Protein AF-A0A918TYC4-F1 (afdb_monomer)

Solvent-accessible surface area (backbone atoms only — not comparable to full-atom values): 5546 Å² total; per-residue (Å²): 132,90,53,96,83,6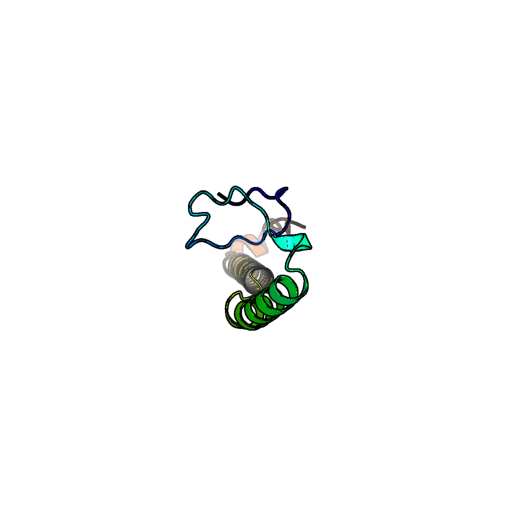3,74,93,74,34,65,57,53,95,84,33,76,81,66,76,64,74,34,39,81,87,38,46,72,57,49,52,52,53,50,53,54,49,51,61,48,40,71,78,70,57,73,71,63,63,59,61,50,53,51,49,52,54,52,51,56,49,49,58,63,68,66,53,55,68,72,46,50,77,71,70,57,74,83,80,79,74,78,78,77,131

pLDDT: mean 82.15, std 13.29, range [43.28, 97.38]

Structure (mmCIF, N/CA/C/O backbone):
data_AF-A0A918TYC4-F1
#
_entry.id   AF-A0A918TYC4-F1
#
loop_
_atom_site.group_PDB
_atom_site.id
_atom_site.type_symbol
_atom_site.label_atom_id
_atom_site.label_alt_id
_atom_site.label_comp_id
_atom_site.label_asym_id
_atom_site.label_entity_id
_atom_site.label_seq_id
_atom_site.pdbx_PDB_ins_code
_atom_site.Cartn_x
_atom_site.Cartn_y
_atom_site.Cartn_z
_atom_site.occupancy
_atom_site.B_iso_or_equiv
_atom_site.auth_seq_id
_atom_site.auth_comp_id
_atom_site.auth_asym_id
_atom_site.auth_atom_id
_atom_site.pdbx_PDB_model_num
ATOM 1 N N . MET A 1 1 ? -13.422 -4.319 -2.979 1.00 43.28 1 MET A N 1
ATOM 2 C CA . MET A 1 1 ? -12.546 -3.393 -3.729 1.00 43.28 1 MET A CA 1
ATOM 3 C C . MET A 1 1 ? -12.183 -2.280 -2.773 1.00 43.28 1 MET A C 1
ATOM 5 O O . MET A 1 1 ? -13.095 -1.586 -2.340 1.00 43.28 1 MET A O 1
ATOM 9 N N . ASP A 1 2 ? -10.908 -2.143 -2.423 1.00 55.81 2 ASP A N 1
ATOM 10 C CA . ASP A 1 2 ? -10.458 -1.021 -1.601 1.00 55.81 2 ASP A CA 1
ATOM 11 C C . ASP A 1 2 ? -10.505 0.254 -2.433 1.00 55.81 2 ASP A C 1
ATOM 13 O O . ASP A 1 2 ? -9.887 0.360 -3.495 1.00 55.81 2 ASP A O 1
ATOM 17 N N . LEU A 1 3 ? -11.328 1.194 -1.984 1.00 63.31 3 LEU A N 1
ATOM 18 C CA . LEU A 1 3 ? -11.509 2.471 -2.651 1.00 63.31 3 LEU A CA 1
ATOM 19 C C . LEU A 1 3 ? -10.368 3.400 -2.219 1.00 63.31 3 LEU A C 1
ATOM 21 O O . LEU A 1 3 ? -10.074 3.465 -1.026 1.00 63.31 3 LEU A O 1
ATOM 25 N N . PRO A 1 4 ? -9.755 4.167 -3.136 1.00 63.31 4 PRO A N 1
ATOM 26 C CA . PRO A 1 4 ? -8.580 4.987 -2.829 1.00 63.31 4 PRO A CA 1
ATOM 27 C C . PRO A 1 4 ? -8.842 6.121 -1.822 1.00 63.31 4 PRO A C 1
ATOM 29 O O . PRO A 1 4 ? -7.898 6.742 -1.348 1.00 63.31 4 PRO A O 1
ATOM 32 N N . TRP A 1 5 ? -10.107 6.398 -1.489 1.00 66.44 5 TRP A N 1
ATOM 33 C CA . TRP A 1 5 ? -10.510 7.372 -0.470 1.00 66.44 5 TRP A CA 1
ATOM 34 C C . TRP A 1 5 ? -10.872 6.748 0.883 1.00 66.44 5 TRP A C 1
ATOM 36 O O . TRP A 1 5 ? -11.145 7.485 1.830 1.00 66.44 5 TRP A O 1
ATOM 46 N N . LYS A 1 6 ? -10.929 5.414 0.995 1.00 73.62 6 LYS A N 1
ATOM 47 C CA . LYS A 1 6 ? -11.241 4.755 2.264 1.00 73.62 6 LYS A CA 1
ATOM 48 C C . LYS A 1 6 ? -9.973 4.762 3.121 1.00 73.62 6 LYS A C 1
ATOM 50 O O . LYS A 1 6 ? -8.929 4.270 2.697 1.00 73.62 6 LYS A O 1
ATOM 55 N N . GLY A 1 7 ? -10.058 5.384 4.295 1.00 83.56 7 GLY A N 1
ATOM 56 C CA . GLY A 1 7 ? -8.978 5.368 5.278 1.00 83.56 7 GLY A CA 1
ATOM 57 C C . GLY A 1 7 ? -8.709 3.953 5.805 1.00 83.56 7 GLY A C 1
ATOM 58 O O . GLY A 1 7 ? -9.487 3.037 5.531 1.00 83.56 7 GLY A O 1
ATOM 59 N N . PRO A 1 8 ? -7.610 3.755 6.551 1.00 89.38 8 PRO 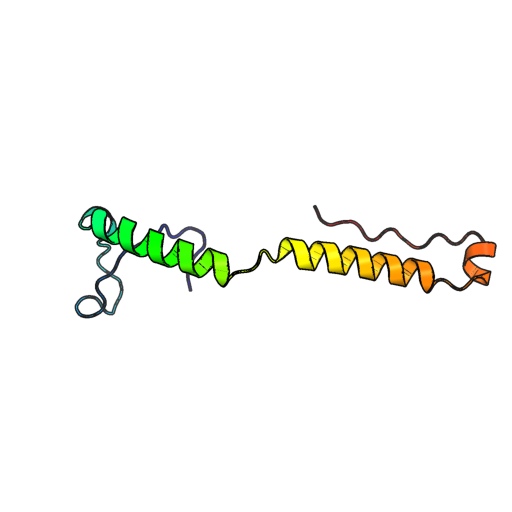A N 1
ATOM 60 C CA . PRO A 1 8 ? -7.368 2.488 7.230 1.00 89.38 8 PRO A CA 1
ATOM 61 C C . PRO A 1 8 ? -8.519 2.179 8.195 1.00 89.38 8 PRO A C 1
ATOM 63 O O . PRO A 1 8 ? -9.018 3.084 8.854 1.00 89.38 8 PRO A O 1
ATOM 66 N N . CYS A 1 9 ? -8.893 0.906 8.297 1.00 92.75 9 CYS A N 1
ATOM 67 C CA . CYS A 1 9 ? -9.932 0.410 9.200 1.00 92.75 9 CYS A CA 1
ATOM 68 C C . CYS A 1 9 ? -9.419 -0.829 9.940 1.00 92.75 9 CYS A C 1
ATOM 70 O O . CYS A 1 9 ? -8.481 -1.491 9.482 1.00 92.75 9 CYS A O 1
ATOM 72 N N . LEU A 1 10 ? -10.039 -1.159 11.070 1.00 94.88 10 LEU A N 1
ATOM 73 C CA . LEU A 1 10 ? -9.748 -2.379 11.816 1.00 94.88 10 LEU A CA 1
ATOM 74 C C . LEU A 1 10 ? -11.047 -3.114 12.141 1.00 94.88 10 LEU A C 1
ATOM 76 O O . LEU A 1 10 ? -11.899 -2.566 12.826 1.00 94.88 10 LEU A O 1
ATOM 80 N N . TYR A 1 11 ? -11.162 -4.374 11.729 1.00 95.44 11 TYR A N 1
ATOM 81 C CA . TYR A 1 11 ? -12.357 -5.192 11.953 1.00 95.44 11 TYR A CA 1
ATOM 82 C C . TYR A 1 11 ? -12.012 -6.487 12.687 1.00 95.44 11 TYR A C 1
ATOM 84 O O . TYR A 1 11 ? -10.929 -7.051 12.506 1.00 95.44 11 TYR A O 1
ATOM 92 N N . HIS A 1 12 ? -12.945 -6.980 13.503 1.00 95.44 12 HIS A N 1
ATOM 93 C CA . HIS A 1 12 ? -12.846 -8.294 14.136 1.00 95.44 12 HIS A CA 1
ATOM 94 C C . HIS A 1 12 ? -13.754 -9.289 13.408 1.00 95.44 12 HIS A C 1
ATOM 96 O O . HIS A 1 12 ? -14.907 -9.492 13.778 1.00 95.44 12 HIS A O 1
ATOM 102 N N . LEU A 1 13 ? -13.213 -9.920 12.364 1.00 95.44 13 LEU A N 1
ATOM 103 C CA . LEU A 1 13 ? -13.974 -10.778 11.449 1.00 95.44 13 LEU A CA 1
ATOM 104 C C . LEU A 1 13 ? -14.792 -11.909 12.098 1.00 95.44 13 LEU A C 1
ATOM 106 O O . LEU A 1 13 ? -15.859 -12.199 11.563 1.00 95.44 13 LEU A O 1
ATOM 110 N N . PRO A 1 14 ? -14.360 -12.559 13.202 1.00 96.19 14 PRO A N 1
ATOM 111 C CA . PRO A 1 14 ? -15.171 -13.601 13.834 1.00 96.19 14 PRO A CA 1
ATOM 112 C C . PRO A 1 14 ? -16.575 -13.133 14.236 1.00 96.19 14 PRO A C 1
ATOM 114 O O . PRO A 1 14 ? -17.517 -13.915 14.139 1.00 96.19 14 PRO A O 1
ATOM 117 N N . ASP A 1 15 ? -16.707 -11.863 14.627 1.00 94.25 15 ASP A N 1
ATOM 118 C CA . ASP A 1 15 ? -17.969 -11.287 15.101 1.00 94.25 15 ASP A CA 1
ATOM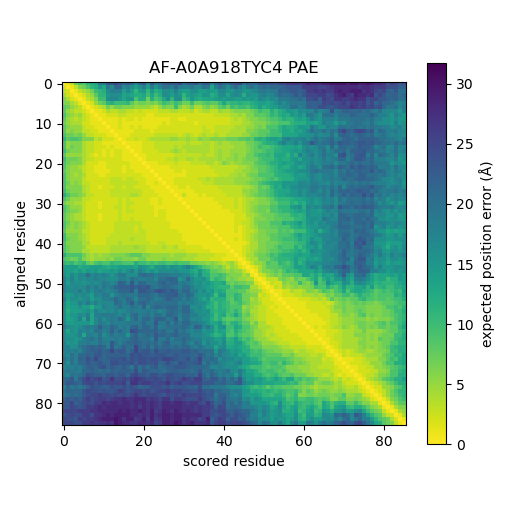 119 C C . ASP A 1 15 ? -18.547 -10.238 14.129 1.00 94.25 15 ASP A C 1
ATOM 121 O O . ASP A 1 15 ? -19.729 -9.914 14.208 1.00 94.25 15 ASP A O 1
ATOM 125 N N . ASP A 1 16 ? -17.739 -9.725 13.195 1.00 95.00 16 ASP A N 1
ATOM 126 C CA . ASP A 1 16 ? -18.109 -8.713 12.196 1.00 95.00 16 ASP A CA 1
ATOM 127 C C . ASP A 1 16 ? -17.641 -9.124 10.791 1.00 95.00 16 ASP A C 1
ATOM 129 O O . ASP A 1 16 ? -16.751 -8.529 10.183 1.00 95.00 16 ASP A O 1
ATOM 133 N N . VAL A 1 17 ? -18.256 -10.184 10.263 1.00 95.12 17 VAL A N 1
ATOM 134 C CA . VAL A 1 17 ? -17.961 -10.724 8.921 1.00 95.12 17 VAL A CA 1
ATOM 135 C C . VAL A 1 17 ? -18.242 -9.705 7.809 1.00 95.12 17 VAL A C 1
ATOM 137 O O . VAL A 1 17 ? -17.656 -9.784 6.732 1.00 95.12 17 VAL A O 1
ATOM 140 N N . ALA A 1 18 ? -19.153 -8.761 8.052 1.00 95.06 18 ALA A N 1
ATOM 141 C CA . ALA A 1 18 ? -19.559 -7.756 7.076 1.00 95.06 18 ALA A CA 1
ATOM 142 C C . ALA A 1 18 ? -18.695 -6.481 7.111 1.00 95.06 18 ALA A 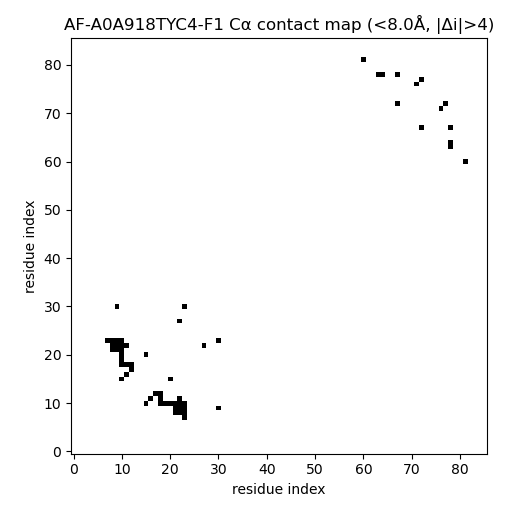C 1
ATOM 144 O O . ALA A 1 18 ? -18.954 -5.580 6.312 1.00 95.06 18 ALA A O 1
ATOM 145 N N . GLU A 1 19 ? -17.694 -6.405 7.999 1.00 92.81 19 GLU A N 1
ATOM 146 C CA . GLU A 1 19 ? -16.799 -5.247 8.156 1.00 92.81 19 GLU A CA 1
ATOM 147 C C . GLU A 1 19 ? -17.574 -3.935 8.385 1.00 92.81 19 GLU A C 1
ATOM 149 O O . GLU A 1 19 ? -17.341 -2.905 7.738 1.00 92.81 19 GLU A O 1
ATOM 154 N N . THR A 1 20 ? -18.557 -3.991 9.284 1.00 94.50 20 THR A N 1
ATOM 155 C CA . THR A 1 20 ? -19.483 -2.889 9.563 1.00 94.50 20 THR A CA 1
ATOM 156 C C . THR A 1 20 ? -19.095 -2.048 10.777 1.00 94.50 20 THR A C 1
ATOM 158 O O . THR A 1 20 ? -19.391 -0.852 10.775 1.00 94.50 20 THR A O 1
ATOM 161 N N . ASP A 1 21 ? -18.417 -2.615 11.782 1.00 94.88 21 ASP A N 1
ATOM 162 C CA . ASP A 1 21 ? -17.973 -1.893 12.983 1.00 94.88 21 ASP A CA 1
ATOM 163 C C . ASP A 1 21 ? -16.461 -1.657 12.947 1.00 94.88 21 ASP A C 1
ATOM 165 O O . ASP A 1 21 ? -15.660 -2.531 13.277 1.00 94.88 21 ASP A O 1
ATOM 169 N N . ASP A 1 22 ? -16.058 -0.442 12.572 1.00 94.75 22 ASP A N 1
ATOM 170 C CA . ASP A 1 22 ? -14.648 -0.057 12.588 1.00 94.75 22 ASP A CA 1
ATOM 171 C C . ASP A 1 22 ? -14.142 0.143 14.029 1.00 94.75 22 ASP A C 1
ATOM 173 O O . ASP A 1 22 ? -14.617 0.987 14.799 1.00 94.75 22 ASP A O 1
ATOM 177 N N . LEU A 1 23 ? -13.137 -0.646 14.395 1.00 95.56 23 LEU A N 1
ATOM 178 C CA . LEU A 1 23 ? -12.510 -0.681 15.709 1.00 95.56 23 LEU A CA 1
ATOM 179 C C . LEU A 1 23 ? -11.240 0.170 15.790 1.00 95.56 23 LEU A C 1
ATOM 181 O O . LEU A 1 23 ? -10.597 0.155 16.843 1.00 95.56 23 LEU A O 1
ATOM 185 N N . LEU A 1 24 ? -10.859 0.893 14.730 1.00 94.62 24 LEU A N 1
ATOM 186 C CA . LEU A 1 24 ? -9.577 1.600 14.640 1.00 94.62 24 LEU A CA 1
ATOM 187 C C . LEU A 1 24 ? -9.286 2.466 15.879 1.00 94.62 24 LEU A C 1
ATOM 189 O O . LEU A 1 24 ? -8.253 2.294 16.526 1.00 94.62 24 LEU A O 1
ATOM 193 N N . GLU A 1 25 ? -10.233 3.325 16.261 1.00 94.06 25 GLU A N 1
ATOM 194 C CA . GLU A 1 25 ? -10.113 4.205 17.433 1.00 94.06 25 GLU A CA 1
ATOM 195 C C . GLU A 1 25 ? -10.239 3.429 18.755 1.00 94.06 25 GLU A C 1
ATOM 197 O O . GLU A 1 25 ? -9.489 3.652 19.707 1.00 94.06 25 GLU A O 1
ATOM 202 N N . LYS A 1 26 ? -11.155 2.451 18.812 1.00 96.00 26 LYS A N 1
ATOM 203 C CA . LYS A 1 26 ? -11.422 1.642 20.017 1.00 96.00 26 LYS A CA 1
ATOM 204 C C . LYS A 1 26 ? -10.240 0.731 20.383 1.00 96.00 26 LYS A C 1
ATOM 206 O O . LYS A 1 26 ? -10.119 0.306 21.533 1.00 96.00 26 LYS A O 1
ATOM 211 N N . LYS A 1 27 ? -9.391 0.385 19.410 1.00 95.56 27 LYS A N 1
ATOM 212 C CA . LYS A 1 27 ? -8.276 -0.568 19.532 1.00 95.56 27 LYS A CA 1
ATOM 213 C C . LYS A 1 27 ? -6.982 -0.020 18.916 1.00 95.56 27 LYS A C 1
ATOM 215 O O . LYS A 1 27 ? -6.203 -0.773 18.334 1.00 95.56 27 LYS A O 1
ATOM 220 N N . ALA A 1 28 ? -6.699 1.269 19.110 1.00 94.31 28 ALA A N 1
ATOM 221 C CA . ALA A 1 28 ? -5.550 1.955 18.506 1.00 94.31 28 ALA A CA 1
ATOM 222 C C . ALA A 1 28 ? -4.186 1.263 18.737 1.00 94.31 28 ALA A C 1
ATOM 224 O O . ALA A 1 28 ? -3.336 1.235 17.844 1.00 94.31 28 ALA A O 1
ATOM 225 N N . GLY A 1 29 ? -3.967 0.665 19.915 1.00 96.50 29 GLY A N 1
ATOM 226 C CA . GLY A 1 29 ? -2.738 -0.086 20.205 1.00 96.50 29 GLY A CA 1
ATOM 227 C C . GLY A 1 29 ? -2.561 -1.317 19.310 1.00 96.50 29 GLY A C 1
ATOM 228 O O . GLY A 1 29 ? -1.471 -1.560 18.792 1.00 96.50 29 GLY A O 1
ATOM 229 N N . GLU A 1 30 ? -3.648 -2.050 19.073 1.00 95.56 30 GLU A N 1
ATOM 230 C CA . GLU A 1 30 ? -3.653 -3.226 18.203 1.00 95.56 30 GLU A CA 1
ATOM 231 C C . GLU A 1 30 ? -3.542 -2.826 16.729 1.00 95.56 30 GLU A C 1
ATOM 233 O O . GLU A 1 30 ? -2.751 -3.412 15.992 1.00 95.56 30 GLU A O 1
ATOM 238 N N . ALA A 1 31 ? -4.233 -1.757 16.319 1.00 95.62 31 ALA A N 1
ATOM 239 C CA . ALA A 1 31 ? -4.095 -1.184 14.981 1.00 95.62 31 ALA A CA 1
ATOM 240 C C . ALA A 1 31 ? -2.634 -0.813 14.674 1.00 95.62 31 ALA A C 1
ATOM 242 O O . ALA A 1 31 ? -2.105 -1.154 13.614 1.00 95.62 31 ALA A O 1
ATOM 243 N N . LYS A 1 32 ? -1.939 -0.179 15.628 1.00 95.81 32 LYS A N 1
ATOM 244 C CA . LYS A 1 32 ? -0.517 0.163 15.489 1.00 95.81 32 LYS A CA 1
ATOM 245 C C . LYS A 1 32 ? 0.362 -1.083 15.361 1.00 95.81 32 LYS A C 1
ATOM 247 O O . LYS A 1 32 ? 1.278 -1.098 14.540 1.00 95.81 32 LYS A O 1
ATOM 252 N N . ARG A 1 33 ? 0.082 -2.127 16.148 1.00 97.38 33 ARG A N 1
ATOM 253 C CA . ARG A 1 33 ? 0.810 -3.402 16.098 1.00 97.38 33 ARG A CA 1
ATOM 254 C C . ARG A 1 33 ? 0.648 -4.084 14.738 1.00 97.38 33 ARG A C 1
ATOM 256 O O . ARG A 1 33 ? 1.646 -4.447 14.120 1.00 97.38 33 ARG A O 1
ATOM 263 N N . LEU A 1 34 ? -0.588 -4.222 14.260 1.00 96.31 34 LEU A N 1
ATOM 264 C CA . LEU A 1 34 ? -0.903 -4.842 12.970 1.00 96.31 34 LEU A CA 1
ATOM 265 C C . LEU A 1 34 ? -0.306 -4.059 11.803 1.00 96.31 34 LEU A C 1
ATOM 267 O O . LEU A 1 34 ? 0.279 -4.658 10.902 1.00 96.31 34 LEU A O 1
ATOM 271 N N . ARG A 1 35 ? -0.370 -2.725 11.855 1.00 94.25 35 ARG A N 1
ATOM 272 C CA . ARG A 1 35 ? 0.272 -1.867 10.860 1.00 94.25 35 ARG A CA 1
ATOM 273 C C . ARG A 1 35 ? 1.780 -2.104 10.790 1.00 94.25 35 ARG A C 1
ATOM 275 O O . ARG A 1 35 ? 2.302 -2.251 9.693 1.00 94.25 35 ARG A O 1
ATOM 282 N N . GLY A 1 36 ? 2.466 -2.206 11.930 1.00 95.44 36 GLY A N 1
ATOM 283 C CA . GLY A 1 36 ? 3.905 -2.493 11.951 1.00 95.44 36 GLY A CA 1
ATOM 284 C C . GLY A 1 36 ? 4.257 -3.854 11.337 1.00 95.44 36 GLY A C 1
ATOM 285 O O . GLY A 1 36 ? 5.225 -3.964 10.589 1.00 95.44 36 GLY A O 1
ATOM 286 N N . LEU A 1 37 ? 3.443 -4.883 11.594 1.00 96.12 37 LEU A N 1
ATOM 287 C CA . LEU A 1 37 ? 3.615 -6.198 10.963 1.00 96.12 37 LEU A CA 1
ATOM 288 C C . LEU A 1 37 ? 3.401 -6.139 9.447 1.00 96.12 37 LEU A C 1
ATOM 290 O O . LEU A 1 37 ? 4.168 -6.738 8.693 1.00 96.12 37 LEU A O 1
ATOM 294 N N . TRP A 1 38 ? 2.380 -5.405 9.004 1.00 93.56 38 TRP A N 1
ATOM 295 C CA . TRP A 1 38 ? 2.114 -5.210 7.585 1.00 93.56 38 TRP A CA 1
ATOM 296 C C . TRP A 1 38 ? 3.248 -4.448 6.895 1.00 93.56 38 TRP A C 1
ATOM 298 O O . TRP A 1 38 ? 3.682 -4.873 5.832 1.00 93.56 38 TRP A O 1
ATOM 308 N N . GLU A 1 39 ? 3.768 -3.373 7.494 1.00 92.25 39 GLU A N 1
ATOM 309 C CA . GLU A 1 39 ? 4.872 -2.582 6.931 1.00 92.25 39 GLU A CA 1
ATOM 310 C C . GLU A 1 39 ? 6.141 -3.426 6.765 1.00 92.25 39 GLU A C 1
ATOM 312 O O . GLU A 1 39 ? 6.738 -3.412 5.688 1.00 92.25 39 GLU A O 1
ATOM 317 N N . ALA A 1 40 ? 6.492 -4.228 7.776 1.00 92.81 40 ALA A N 1
ATOM 3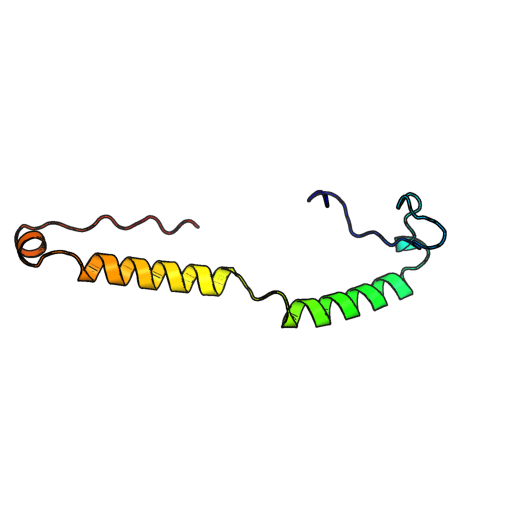18 C CA . ALA A 1 40 ? 7.629 -5.144 7.709 1.00 92.81 40 ALA A CA 1
ATOM 319 C C . ALA A 1 40 ? 7.457 -6.196 6.602 1.00 92.81 40 ALA A C 1
ATOM 321 O O . ALA A 1 40 ? 8.385 -6.477 5.844 1.00 92.81 40 ALA A O 1
ATOM 322 N N . TRP A 1 41 ? 6.258 -6.769 6.459 1.00 93.75 41 TRP A N 1
ATOM 323 C CA . TRP A 1 41 ? 5.976 -7.673 5.346 1.00 93.75 41 TRP A CA 1
ATOM 324 C C . TRP A 1 41 ? 6.050 -6.937 3.999 1.00 93.75 41 TRP A C 1
ATOM 326 O O . TRP A 1 41 ? 6.691 -7.413 3.063 1.00 93.75 41 TRP A O 1
ATOM 336 N N . ASN A 1 42 ? 5.439 -5.759 3.896 1.00 89.94 42 ASN A N 1
ATOM 337 C CA . ASN A 1 42 ? 5.342 -4.979 2.668 1.00 89.94 42 ASN A CA 1
ATOM 338 C C . ASN A 1 42 ? 6.721 -4.565 2.134 1.00 89.94 42 ASN A C 1
ATOM 340 O O . ASN A 1 42 ? 6.959 -4.689 0.934 1.00 89.94 42 ASN A O 1
ATOM 344 N N . GLU A 1 43 ? 7.642 -4.157 3.011 1.00 86.19 43 GLU A N 1
ATOM 345 C CA . GLU A 1 43 ? 9.022 -3.793 2.655 1.00 86.19 43 GLU A CA 1
ATOM 346 C C . GLU A 1 43 ? 9.747 -4.907 1.882 1.00 86.19 43 GLU A C 1
ATOM 348 O O . GLU A 1 43 ? 10.474 -4.640 0.924 1.00 86.19 43 GLU A O 1
ATOM 353 N N . HIS A 1 44 ? 9.502 -6.167 2.245 1.00 83.94 44 HIS A N 1
ATOM 354 C CA . HIS A 1 44 ? 10.146 -7.318 1.614 1.00 83.94 44 HIS A CA 1
ATOM 355 C C . HIS A 1 44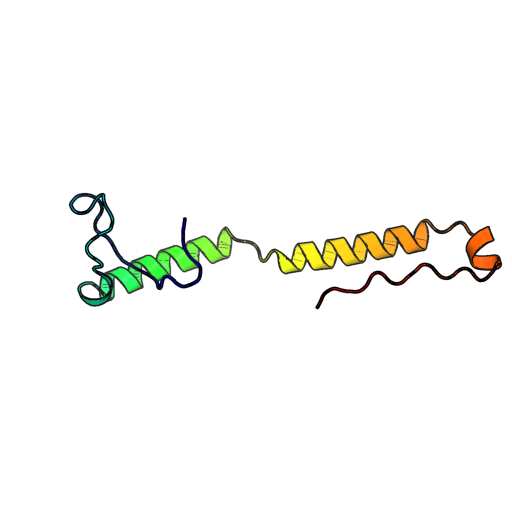 ? 9.366 -7.907 0.432 1.00 83.94 44 HIS A C 1
ATOM 357 O O . HIS A 1 44 ? 9.951 -8.620 -0.384 1.00 83.94 44 HIS A O 1
ATOM 363 N N . ASN A 1 45 ? 8.063 -7.634 0.325 1.00 85.38 45 ASN A N 1
ATOM 364 C CA . ASN A 1 45 ? 7.177 -8.333 -0.613 1.00 85.38 45 ASN A CA 1
ATOM 365 C C . ASN A 1 45 ? 6.636 -7.445 -1.737 1.00 85.38 45 ASN A C 1
ATOM 367 O O . ASN A 1 45 ? 6.232 -7.959 -2.783 1.00 85.38 45 ASN A O 1
ATOM 371 N N . VAL A 1 46 ? 6.652 -6.121 -1.571 1.00 81.62 46 VAL A N 1
ATOM 372 C CA . VAL A 1 46 ? 6.186 -5.179 -2.591 1.00 81.62 46 VAL A CA 1
ATOM 373 C C . VAL A 1 46 ? 7.377 -4.380 -3.121 1.00 81.62 46 VAL A C 1
ATOM 375 O O . VAL A 1 46 ? 7.660 -3.278 -2.650 1.00 81.62 46 VAL A O 1
ATOM 378 N N . PRO A 1 47 ? 8.108 -4.909 -4.123 1.00 69.94 47 PRO A N 1
ATOM 379 C CA . PRO A 1 47 ? 9.228 -4.190 -4.706 1.00 69.94 47 PRO A CA 1
ATOM 380 C C . PRO A 1 47 ? 8.748 -2.890 -5.356 1.00 69.94 47 PRO A C 1
ATOM 382 O O . PRO A 1 47 ? 7.709 -2.851 -6.023 1.00 69.94 47 PRO A O 1
ATOM 385 N N . CYS A 1 48 ? 9.543 -1.827 -5.213 1.00 68.56 48 CYS A N 1
ATOM 386 C CA . CYS A 1 48 ? 9.289 -0.550 -5.874 1.00 68.56 48 CYS A CA 1
ATOM 387 C C . CYS A 1 48 ? 9.237 -0.750 -7.397 1.00 68.56 48 CYS A C 1
ATOM 389 O O . CYS A 1 48 ? 10.269 -0.876 -8.059 1.00 68.56 48 CYS A O 1
ATOM 391 N N . ARG A 1 49 ? 8.024 -0.762 -7.963 1.00 67.38 49 ARG A N 1
ATOM 392 C CA . ARG A 1 49 ? 7.774 -1.026 -9.393 1.00 67.38 49 ARG A CA 1
ATOM 393 C C . ARG A 1 49 ? 8.321 0.069 -10.314 1.00 67.38 49 ARG A C 1
ATOM 395 O O . ARG A 1 49 ? 8.543 -0.177 -11.499 1.00 67.38 49 ARG A O 1
ATOM 402 N N . LEU A 1 50 ? 8.612 1.250 -9.767 1.00 66.62 50 LEU A N 1
ATOM 403 C CA . LEU A 1 50 ? 9.169 2.378 -10.510 1.00 66.62 50 LEU A CA 1
ATOM 404 C C . LEU A 1 50 ? 10.610 2.115 -10.977 1.00 66.62 50 LEU A C 1
ATOM 406 O O . LEU A 1 50 ? 11.001 2.543 -12.062 1.00 66.62 50 LEU A O 1
ATOM 410 N N . MET A 1 51 ? 11.406 1.386 -10.188 1.00 68.69 51 MET A N 1
ATOM 411 C CA . MET A 1 51 ? 12.806 1.116 -10.532 1.00 68.69 51 MET A CA 1
ATOM 412 C C . MET A 1 51 ? 12.943 0.130 -11.707 1.00 68.69 51 MET A C 1
ATOM 414 O O . MET A 1 51 ? 13.675 0.447 -12.649 1.00 68.69 51 MET A O 1
ATOM 418 N N . PRO A 1 52 ? 12.225 -1.013 -11.737 1.00 70.38 52 PRO A N 1
ATOM 419 C CA . PRO A 1 52 ? 12.121 -1.851 -12.930 1.00 70.38 52 PRO A CA 1
ATOM 420 C C . PRO A 1 52 ? 11.552 -1.103 -14.139 1.00 70.38 52 PRO A C 1
ATOM 422 O O . PRO A 1 52 ? 12.090 -1.242 -15.234 1.00 70.38 52 PRO A O 1
ATOM 425 N N . TYR A 1 53 ? 10.532 -0.258 -13.948 1.00 70.19 53 TYR A N 1
ATOM 426 C CA . TYR A 1 53 ? 9.942 0.538 -15.027 1.00 70.19 53 TYR A CA 1
ATOM 427 C C . TYR A 1 53 ? 10.964 1.480 -15.682 1.00 70.19 53 TYR A C 1
ATOM 429 O O . TYR A 1 53 ? 11.129 1.454 -16.903 1.00 70.19 53 TYR A O 1
ATOM 437 N N . LYS A 1 54 ? 11.716 2.255 -14.886 1.00 74.06 54 LYS A N 1
ATOM 438 C CA . LYS A 1 54 ? 12.783 3.138 -15.392 1.00 74.06 54 LYS A CA 1
ATOM 439 C C . LYS A 1 54 ? 13.880 2.355 -16.116 1.00 74.06 54 LYS A C 1
ATOM 441 O O . LYS A 1 54 ? 14.329 2.770 -17.183 1.00 74.06 54 LYS A O 1
ATOM 446 N N . LYS A 1 55 ? 14.296 1.208 -15.565 1.00 79.62 55 LYS A N 1
ATOM 447 C CA . LYS A 1 55 ? 15.295 0.330 -16.198 1.00 79.62 55 LYS A CA 1
ATOM 448 C C . LYS A 1 55 ? 14.811 -0.205 -17.546 1.00 79.62 55 LYS A C 1
ATOM 450 O O . LYS A 1 55 ? 15.570 -0.157 -18.509 1.00 79.62 55 LYS A O 1
ATOM 455 N N . TYR A 1 56 ? 13.560 -0.657 -17.626 1.00 79.31 56 TYR A N 1
ATOM 456 C CA . TYR A 1 56 ? 12.954 -1.140 -18.866 1.00 79.31 56 TYR A CA 1
ATOM 457 C C . TYR A 1 56 ? 12.926 -0.055 -19.947 1.00 79.31 56 TYR A C 1
ATOM 459 O O . TYR A 1 56 ? 13.374 -0.303 -21.061 1.00 79.31 56 TYR A O 1
ATOM 467 N N . HIS A 1 57 ? 12.482 1.160 -19.614 1.00 76.56 57 HIS A N 1
ATOM 468 C CA . HIS A 1 57 ? 12.427 2.265 -20.578 1.00 76.56 57 HIS A CA 1
ATOM 469 C C . HIS A 1 57 ? 13.821 2.651 -21.074 1.00 76.56 57 HIS A C 1
ATOM 471 O O . HIS A 1 57 ? 14.022 2.793 -22.275 1.00 76.56 57 HIS A O 1
ATOM 477 N N . LYS A 1 58 ? 14.818 2.693 -20.180 1.00 80.12 58 LYS A N 1
ATOM 478 C CA . LYS A 1 58 ? 16.214 2.918 -20.574 1.00 80.12 58 LYS A CA 1
ATOM 479 C C . LYS A 1 58 ? 16.737 1.831 -21.524 1.00 80.12 58 LYS A C 1
ATOM 481 O O . LYS A 1 58 ? 17.401 2.158 -22.502 1.00 80.12 58 LYS A O 1
ATOM 486 N N . ALA A 1 59 ? 16.449 0.557 -2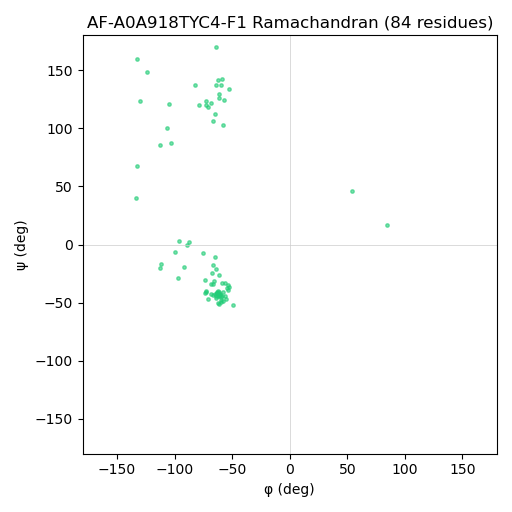1.248 1.00 82.56 59 ALA A N 1
ATOM 487 C CA . ALA A 1 59 ? 16.868 -0.559 -22.100 1.00 82.56 59 ALA A CA 1
ATOM 488 C C . ALA A 1 59 ? 16.170 -0.531 -23.469 1.00 82.56 59 ALA A C 1
ATOM 490 O O . ALA A 1 59 ? 16.818 -0.695 -24.500 1.00 82.56 59 ALA A O 1
ATOM 491 N N . ARG A 1 60 ? 14.863 -0.254 -23.480 1.00 81.69 60 ARG A N 1
ATOM 492 C CA . ARG A 1 60 ? 14.055 -0.067 -24.687 1.00 81.69 60 ARG A CA 1
ATOM 493 C C . ARG A 1 60 ? 14.612 1.057 -25.564 1.00 81.69 60 ARG A C 1
ATOM 495 O O . ARG A 1 60 ? 14.793 0.865 -26.761 1.00 81.69 60 ARG A O 1
ATOM 502 N N . ASP A 1 61 ? 14.899 2.215 -24.975 1.00 81.06 61 ASP A N 1
ATOM 503 C CA . ASP A 1 61 ? 15.420 3.368 -25.712 1.00 81.06 61 ASP A CA 1
ATOM 504 C C . ASP A 1 61 ? 16.829 3.092 -26.265 1.00 81.06 61 ASP A C 1
ATOM 506 O O . ASP A 1 61 ? 17.158 3.544 -27.359 1.00 81.06 61 ASP A O 1
ATOM 510 N N . GLY A 1 62 ? 17.647 2.317 -25.541 1.00 81.69 62 GLY A N 1
ATOM 511 C CA . GLY A 1 62 ? 18.932 1.813 -26.037 1.00 81.69 62 GLY A CA 1
ATOM 512 C C . GLY A 1 62 ? 18.767 0.915 -27.264 1.00 81.69 62 GLY A C 1
ATOM 513 O O . GLY A 1 62 ? 19.358 1.187 -28.305 1.00 81.69 62 GLY A O 1
ATOM 514 N N . PHE A 1 63 ? 17.881 -0.081 -27.178 1.00 83.06 63 PHE A N 1
ATOM 515 C CA . PHE A 1 63 ? 17.570 -0.977 -28.293 1.00 83.06 63 PHE A CA 1
ATOM 516 C C . PHE A 1 63 ? 17.120 -0.213 -29.545 1.00 83.06 63 PHE A C 1
ATOM 518 O O . PHE A 1 63 ? 17.627 -0.466 -30.633 1.00 83.06 63 PHE A O 1
ATOM 525 N N . PHE A 1 64 ? 16.206 0.754 -29.410 1.00 79.19 64 PHE A N 1
ATOM 526 C CA . PHE A 1 64 ? 15.720 1.512 -30.567 1.00 79.19 64 PHE A CA 1
ATOM 527 C C . PHE A 1 64 ? 16.793 2.387 -31.216 1.00 79.19 64 PHE A C 1
ATOM 529 O O . PHE A 1 64 ? 16.752 2.560 -32.430 1.00 79.19 64 PHE A O 1
ATOM 536 N N . LYS A 1 65 ? 17.759 2.908 -30.449 1.00 77.44 65 LYS A N 1
ATOM 537 C CA . LYS A 1 65 ? 18.913 3.630 -31.007 1.00 77.44 65 LYS A CA 1
ATOM 538 C C . LYS A 1 65 ? 19.843 2.702 -31.781 1.00 77.44 65 LYS A C 1
ATOM 540 O O . LYS A 1 65 ? 20.306 3.064 -32.857 1.00 77.44 65 LYS A O 1
ATOM 545 N N . GLU A 1 66 ? 20.104 1.515 -31.246 1.00 82.00 66 GLU A N 1
ATOM 546 C CA . GLU A 1 66 ? 20.999 0.527 -31.860 1.00 82.00 66 GLU A CA 1
ATOM 547 C C . GLU A 1 66 ? 20.377 -0.157 -33.084 1.00 82.00 66 GLU A C 1
ATOM 549 O O . GLU A 1 66 ? 21.082 -0.511 -34.026 1.00 82.00 66 GLU A O 1
ATOM 554 N N . ALA A 1 67 ? 19.054 -0.311 -33.100 1.00 83.38 67 ALA A N 1
ATOM 555 C CA . ALA A 1 67 ? 18.321 -0.937 -34.193 1.00 83.38 67 ALA A CA 1
ATOM 556 C C . ALA A 1 67 ? 18.172 -0.038 -35.436 1.00 83.38 67 ALA A C 1
ATOM 558 O O . ALA A 1 67 ? 17.683 -0.515 -36.463 1.00 83.38 67 ALA A O 1
ATOM 559 N N . VAL A 1 68 ? 18.571 1.243 -35.379 1.00 81.25 68 VAL A N 1
ATOM 560 C CA . VAL A 1 68 ? 18.507 2.136 -36.546 1.00 81.25 68 VAL A CA 1
ATOM 561 C C . VAL A 1 68 ? 19.529 1.682 -37.597 1.00 81.25 68 VAL A C 1
ATOM 563 O O . VAL A 1 68 ? 20.731 1.663 -37.321 1.00 81.25 68 VAL A O 1
ATOM 566 N N . PRO A 1 69 ? 19.102 1.356 -38.832 1.00 86.31 69 PRO A N 1
ATOM 567 C CA . PRO A 1 69 ? 20.032 0.992 -39.891 1.00 86.31 69 PRO A CA 1
ATOM 568 C C . PRO A 1 69 ? 21.018 2.127 -40.178 1.00 86.31 69 PRO A C 1
ATOM 570 O O . PRO A 1 69 ? 20.620 3.281 -40.325 1.00 86.31 69 PRO A O 1
ATOM 573 N N . LYS A 1 70 ? 22.300 1.794 -40.355 1.00 80.81 70 LYS A N 1
ATOM 574 C CA . LYS A 1 70 ? 23.370 2.784 -40.572 1.00 80.81 70 LYS A CA 1
ATOM 575 C C . LYS A 1 70 ? 23.083 3.744 -41.737 1.00 80.81 70 LYS A C 1
ATOM 577 O O . LYS A 1 70 ? 23.257 4.945 -41.602 1.00 80.81 70 LYS A O 1
ATOM 582 N N . LYS A 1 71 ? 22.501 3.225 -42.826 1.00 85.38 71 LYS A N 1
ATOM 583 C CA . LYS A 1 71 ? 22.055 4.027 -43.980 1.00 85.38 71 LYS A CA 1
ATOM 584 C C . LYS A 1 71 ? 21.019 5.102 -43.625 1.00 85.38 71 LYS A C 1
ATOM 586 O O . LYS A 1 71 ? 21.001 6.141 -44.269 1.00 85.38 71 LYS A O 1
ATOM 591 N N . ALA A 1 72 ? 20.151 4.849 -42.645 1.00 79.8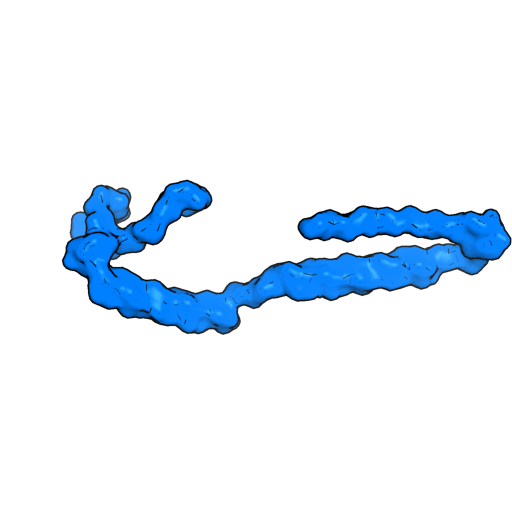1 72 ALA A N 1
ATOM 592 C CA . ALA A 1 72 ? 19.166 5.828 -42.195 1.00 79.81 72 ALA A CA 1
ATOM 593 C C . ALA A 1 72 ? 19.840 6.944 -41.378 1.00 79.81 72 ALA A C 1
ATOM 595 O O . ALA A 1 72 ? 19.562 8.119 -41.616 1.00 79.81 72 ALA A O 1
ATOM 596 N N . LEU A 1 73 ? 20.789 6.597 -40.501 1.00 76.38 73 LEU A N 1
ATOM 597 C CA . LEU A 1 73 ? 21.594 7.580 -39.761 1.00 76.38 73 LEU A CA 1
ATOM 598 C C . LEU A 1 73 ? 22.392 8.483 -40.711 1.00 76.38 73 LEU A C 1
ATOM 600 O O . LEU A 1 73 ? 22.350 9.703 -40.580 1.00 76.38 73 LEU A O 1
ATOM 604 N N . ASP A 1 74 ? 23.036 7.893 -41.722 1.00 84.12 74 ASP A N 1
ATOM 605 C CA . ASP A 1 74 ? 23.818 8.627 -42.725 1.00 84.12 74 ASP A CA 1
ATOM 606 C C . ASP A 1 74 ? 22.945 9.567 -43.586 1.00 84.12 74 ASP A C 1
ATOM 608 O O . ASP A 1 74 ? 23.446 10.530 -44.163 1.00 84.12 74 ASP A O 1
ATOM 612 N N . SER A 1 75 ? 21.630 9.317 -43.655 1.00 84.50 75 SER A N 1
ATOM 613 C CA . SER A 1 75 ? 20.651 10.168 -44.352 1.00 84.50 75 SER A CA 1
ATOM 614 C C . SER A 1 75 ? 20.067 11.297 -43.489 1.00 84.50 75 SER A C 1
ATOM 616 O O . SER A 1 75 ? 19.209 12.042 -43.959 1.00 84.50 75 SER A O 1
ATOM 618 N N . GLY A 1 76 ? 20.523 11.430 -42.238 1.00 82.56 76 GLY A N 1
ATOM 619 C CA . GLY A 1 76 ? 20.068 12.461 -41.301 1.00 82.56 76 GLY A CA 1
ATOM 620 C C . GLY A 1 76 ? 18.787 12.109 -40.541 1.00 82.56 76 GLY A C 1
ATOM 621 O O . GLY A 1 76 ? 18.146 12.996 -39.985 1.00 82.56 76 GLY A O 1
ATOM 622 N N . TYR A 1 77 ? 18.387 10.834 -40.515 1.00 77.81 77 TYR A N 1
ATOM 623 C CA . TYR A 1 77 ? 17.246 10.394 -39.714 1.00 77.81 77 TYR A CA 1
ATOM 624 C C . TYR A 1 77 ? 17.588 10.394 -38.219 1.00 77.81 77 TYR A C 1
ATOM 626 O O . TYR A 1 77 ? 18.497 9.684 -37.783 1.00 77.81 77 TYR A O 1
ATOM 634 N N . GLU A 1 78 ? 16.796 11.117 -37.427 1.00 74.62 78 GLU A N 1
ATOM 635 C CA . GLU A 1 78 ? 16.840 11.070 -35.967 1.00 74.62 78 GLU A CA 1
ATOM 636 C C . GLU A 1 78 ? 15.637 10.280 -35.427 1.00 74.62 78 GLU A C 1
ATOM 638 O O . GLU A 1 78 ? 14.488 10.646 -35.696 1.00 74.62 78 GLU A O 1
ATOM 643 N N . PRO A 1 79 ? 15.852 9.187 -34.670 1.00 69.06 79 PRO A N 1
ATOM 644 C CA . PRO A 1 79 ? 14.750 8.445 -34.080 1.00 69.06 79 PRO A CA 1
ATOM 645 C C . PRO A 1 79 ? 14.005 9.320 -33.057 1.00 69.06 79 PRO A C 1
ATOM 647 O O . PRO A 1 79 ? 14.646 9.996 -32.247 1.00 69.06 79 PRO A O 1
ATOM 650 N N . PRO A 1 80 ? 12.659 9.291 -33.047 1.00 67.88 80 PRO A N 1
ATOM 651 C CA . PRO A 1 80 ? 11.873 10.112 -32.138 1.00 67.88 80 PRO A CA 1
ATOM 652 C C . PRO A 1 80 ? 12.195 9.755 -30.685 1.00 67.88 80 PRO A C 1
ATOM 654 O O . PRO A 1 80 ? 12.152 8.588 -30.287 1.00 67.88 80 PRO A O 1
ATOM 657 N N . LEU A 1 81 ? 12.499 10.774 -29.878 1.00 63.75 81 LEU A N 1
ATOM 658 C CA . LEU A 1 81 ? 12.624 10.619 -28.434 1.00 63.75 81 LEU A CA 1
ATOM 659 C C . LEU A 1 81 ? 11.246 10.247 -27.887 1.00 63.75 81 LEU A C 1
ATOM 661 O O . LEU A 1 81 ? 10.313 11.049 -27.930 1.00 63.75 81 LEU A O 1
ATOM 665 N N . VAL A 1 82 ? 11.100 9.018 -27.394 1.00 62.84 82 VAL A N 1
ATOM 666 C CA . VAL A 1 82 ? 9.870 8.614 -26.710 1.00 62.84 82 VAL A CA 1
ATOM 667 C C . VAL A 1 82 ? 9.725 9.526 -25.486 1.00 62.84 82 VAL A C 1
ATOM 669 O O . VAL A 1 82 ? 10.678 9.600 -24.705 1.00 62.84 82 VAL A O 1
ATOM 672 N N . PRO A 1 83 ? 8.596 10.232 -25.291 1.00 54.94 83 PRO A N 1
ATOM 673 C CA . PRO A 1 83 ? 8.445 11.109 -24.140 1.00 54.94 83 PRO A CA 1
ATOM 674 C C . PRO A 1 83 ? 8.644 10.284 -22.870 1.00 54.94 83 PRO A C 1
ATOM 676 O O . PRO A 1 83 ? 7.960 9.273 -22.674 1.00 54.94 83 PRO A O 1
ATOM 679 N N . SER A 1 84 ? 9.581 10.680 -22.006 1.00 50.66 84 SER A N 1
ATOM 680 C CA . SER A 1 84 ? 9.577 10.142 -20.652 1.00 50.66 84 SER A CA 1
ATOM 681 C C . SER A 1 84 ? 8.314 10.679 -19.990 1.00 50.66 84 SER A C 1
ATOM 683 O O . SER A 1 84 ? 8.228 11.875 -19.710 1.00 50.66 84 SER A O 1
ATOM 685 N N . MET A 1 85 ? 7.313 9.820 -19.806 1.00 49.78 85 MET A N 1
ATOM 686 C CA . MET A 1 85 ? 6.167 10.148 -18.959 1.00 49.78 85 MET A CA 1
ATOM 687 C C . MET A 1 85 ? 6.704 10.599 -17.584 1.00 49.78 85 MET A C 1
ATOM 689 O O . MET A 1 85 ? 7.637 9.946 -17.097 1.00 49.78 85 MET A O 1
ATOM 693 N N . PRO A 1 86 ? 6.193 11.713 -17.023 1.00 51.06 86 PRO A N 1
ATOM 694 C CA . PRO A 1 86 ? 6.676 12.283 -15.764 1.00 51.06 86 PRO A CA 1
ATOM 695 C C . PRO A 1 86 ? 6.582 11.305 -14.586 1.00 51.06 86 PRO A C 1
ATOM 697 O O . PRO A 1 86 ? 5.660 10.457 -14.581 1.00 51.06 86 PRO A O 1
#

Foldseek 3Di:
DD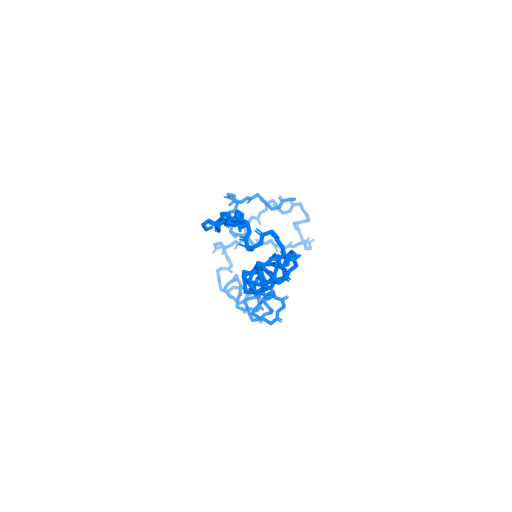DPPDDDFDDDCVVCVPSPDGCCVVCVVVVVVVVVVVVVVCVVPPPDVVVVVVVVVVVVVVVVVVPDPPVCVVVVDDDDDDDPDD

Nearest PDB structures (foldseek):
  7stv-assembly1_A-2  TM=9.811E-01  e=4.491E-01  Pedobacter yulinensis
  6psm-assembly3_D  TM=9.167E-01  e=3.307E-01  Pseudoalteromonas fuliginea
  6psm-assembly2_E  TM=9.146E-01  e=3.307E-01  Pseudoalteromonas fuliginea
  7all-assembly1_AAA  TM=7.527E-01  e=3.064E-01  Bacteroides thetaiotaomicron VPI-5482
  7oze-assembly1_AAA  TM=9.364E-01  e=1.310E+00  Bacteroides thetaiotaomicron VPI-5482

Mean predicted aligned error: 11.83 Å

Organism: NCBI:txid454148

Radius of gyration: 24.62 Å; Cα contacts (8 Å, |Δi|>4): 30; chains: 1; bounding box: 43×26×65 Å

Secondary structure (DSSP, 8-state):
---TTPPP----TTT-TT--S--TTTTHHHHHHHHHHHHHHHHHHS--THHHHHHHHHHHHHHHHHTS-HHHHHTT----------

InterPro domains:
  IPR017850 Alkaline-phosphatase-like, core domain superfamily [SSF53649] (5-58)

Sequence (86 aa):
MDLPWKGPCLYHLPDDVAETDDLLEKKAGEAKRLRGLWEAWNEHNVPCRLMPYKKYHKARDGFFKEAVPKKALDSGYEPPLVPSMP